Protein AF-A0A956WKN4-F1 (afdb_monomer_lite)

Radius of gyration: 14.96 Å; chains: 1; bounding box: 35×31×39 Å

pLDDT: mean 94.88, std 8.33, range [54.34, 98.88]

Foldseek 3Di:
DVCLVCLLPLFALCLQVRLVVPLVVVCVVPVDCVSVVSLLSSLVSNLVQAQPQQLAGQGGDPPPDLQSNQKDFLCSLSSLVSLVVSCVVPVPCSSVSSSVSNVVSSCVAQADPVRHGDGMWGANSVRSHTDD

Structure (mmCIF, N/CA/C/O backbone):
data_AF-A0A956WKN4-F1
#
_entry.id   AF-A0A956WKN4-F1
#
loop_
_atom_site.group_PDB
_atom_site.id
_atom_site.type_symbol
_atom_site.label_atom_id
_atom_site.label_alt_id
_atom_site.label_comp_id
_atom_site.label_asym_id
_atom_site.label_entity_id
_atom_site.label_seq_id
_atom_site.pdbx_PDB_ins_code
_atom_site.Cartn_x
_atom_site.Cartn_y
_atom_site.Cartn_z
_atom_site.occupancy
_atom_site.B_iso_or_equiv
_atom_site.auth_seq_id
_atom_site.auth_comp_id
_atom_site.auth_asym_id
_atom_site.auth_atom_id
_atom_site.pdbx_PDB_model_num
ATOM 1 N N . ARG A 1 1 ? -1.125 -1.699 23.422 1.00 87.69 1 ARG A N 1
ATOM 2 C CA . ARG A 1 1 ? -1.073 -0.724 22.304 1.00 87.69 1 ARG A CA 1
ATOM 3 C C . ARG A 1 1 ? 0.376 -0.366 21.900 1.00 87.69 1 ARG A C 1
ATOM 5 O O . ARG A 1 1 ? 0.617 0.724 21.418 1.00 87.69 1 ARG A O 1
ATOM 12 N N . ARG A 1 2 ? 1.361 -1.282 22.025 1.00 92.88 2 ARG A N 1
ATOM 13 C CA . ARG A 1 2 ? 2.795 -0.987 21.759 1.00 92.88 2 ARG A CA 1
ATOM 14 C C . ARG A 1 2 ? 3.098 -0.552 20.317 1.00 92.88 2 ARG A C 1
ATOM 16 O O . ARG A 1 2 ? 4.064 0.160 20.100 1.00 92.88 2 ARG A O 1
ATOM 23 N N . LEU A 1 3 ? 2.280 -0.988 19.360 1.00 96.69 3 LEU A N 1
ATOM 24 C CA . LEU A 1 3 ? 2.421 -0.659 17.941 1.00 96.69 3 LEU A CA 1
ATOM 25 C C . LEU A 1 3 ? 1.766 0.676 17.551 1.00 96.69 3 LEU A C 1
ATOM 27 O O . LEU A 1 3 ? 2.057 1.184 16.478 1.00 96.69 3 LEU A O 1
ATOM 31 N N . GLU A 1 4 ? 0.921 1.267 18.405 1.00 97.75 4 GLU A N 1
ATOM 32 C CA . GLU A 1 4 ? 0.213 2.521 18.096 1.00 97.75 4 GLU A CA 1
ATOM 33 C C . GLU A 1 4 ? 1.130 3.661 17.625 1.00 97.75 4 GLU A C 1
ATOM 35 O O . GLU A 1 4 ? 0.761 4.315 16.650 1.00 97.75 4 GLU A O 1
ATOM 40 N N . PRO A 1 5 ? 2.312 3.906 18.230 1.00 98.12 5 PRO A N 1
ATOM 41 C CA . PRO A 1 5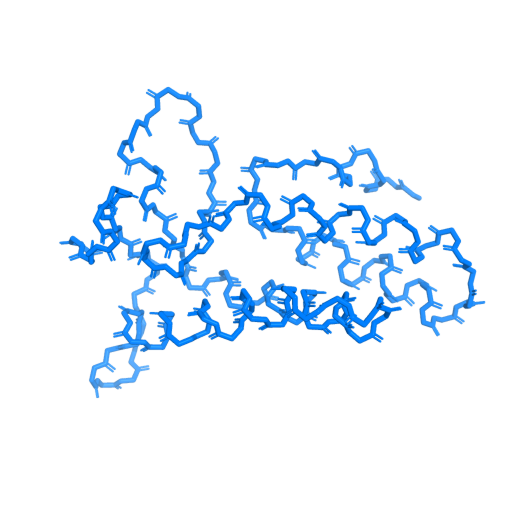 ? 3.183 4.995 17.789 1.00 98.12 5 PRO A CA 1
ATOM 42 C C . PRO A 1 5 ? 3.647 4.867 16.333 1.00 98.12 5 PRO A C 1
ATOM 44 O O .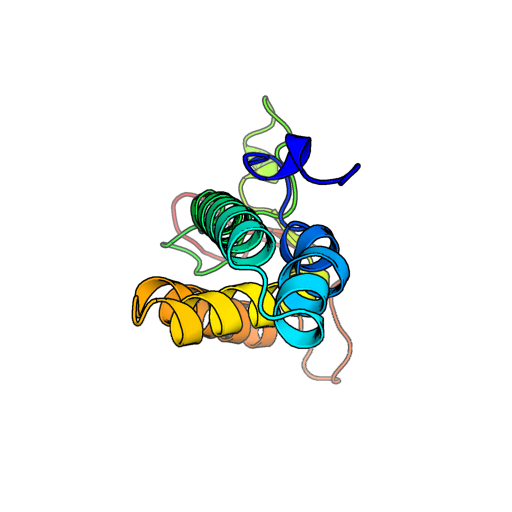 PRO A 1 5 ? 4.027 5.862 15.731 1.00 98.12 5 PRO A O 1
ATOM 47 N N . ARG A 1 6 ? 3.593 3.660 15.749 1.00 97.75 6 ARG A N 1
ATOM 48 C CA . ARG A 1 6 ? 3.955 3.416 14.346 1.00 97.75 6 ARG A CA 1
ATOM 49 C C . ARG A 1 6 ? 2.812 3.668 13.367 1.00 97.75 6 ARG A C 1
ATOM 51 O O . ARG A 1 6 ? 3.007 3.483 12.178 1.00 97.75 6 ARG A O 1
ATOM 58 N N . LYS A 1 7 ? 1.619 4.076 13.815 1.00 98.31 7 LYS A N 1
ATOM 59 C CA . LYS A 1 7 ? 0.461 4.249 12.917 1.00 98.31 7 LYS A CA 1
ATOM 60 C C . LYS A 1 7 ? 0.656 5.344 11.865 1.00 98.31 7 LYS A C 1
ATOM 62 O O . LYS A 1 7 ? -0.101 5.383 10.915 1.00 98.31 7 LYS A O 1
ATOM 67 N N . THR A 1 8 ? 1.631 6.228 12.060 1.00 98.00 8 THR A N 1
ATOM 68 C CA . THR A 1 8 ? 2.021 7.281 11.112 1.00 98.00 8 THR A CA 1
ATOM 69 C C . THR A 1 8 ? 3.378 7.005 10.459 1.00 98.00 8 THR A C 1
ATOM 71 O O . THR A 1 8 ? 4.006 7.920 9.933 1.00 98.00 8 THR A O 1
ATOM 74 N N . ASP A 1 9 ? 3.885 5.775 10.565 1.00 95.94 9 ASP A N 1
ATOM 75 C CA . ASP A 1 9 ? 5.154 5.380 9.966 1.00 95.94 9 ASP A CA 1
ATOM 76 C C . ASP A 1 9 ? 4.986 5.252 8.451 1.00 95.94 9 ASP A C 1
ATOM 78 O O . ASP A 1 9 ? 4.312 4.357 7.947 1.00 95.94 9 ASP A O 1
ATOM 82 N N . THR A 1 10 ? 5.586 6.186 7.727 1.00 94.50 10 THR A N 1
ATOM 83 C CA . THR A 1 10 ? 5.557 6.249 6.265 1.00 94.50 10 THR A CA 1
ATOM 84 C C . THR A 1 10 ? 6.833 5.691 5.648 1.00 94.50 10 THR A C 1
ATOM 86 O O . THR A 1 10 ? 6.990 5.779 4.436 1.00 94.50 10 THR A O 1
ATOM 89 N N . THR A 1 11 ? 7.728 5.091 6.444 1.00 93.25 11 THR A N 1
ATOM 90 C CA . THR A 1 11 ? 9.063 4.644 6.010 1.00 93.25 11 THR A CA 1
ATOM 91 C C . THR A 1 11 ? 9.121 3.170 5.601 1.00 93.25 11 THR A C 1
ATOM 93 O O . THR A 1 11 ? 10.125 2.710 5.062 1.00 93.25 11 THR A O 1
ATOM 96 N N . THR A 1 12 ? 8.045 2.408 5.815 1.00 94.69 12 THR A N 1
ATOM 97 C CA . THR A 1 12 ? 7.991 0.970 5.514 1.00 94.69 12 THR A CA 1
ATOM 98 C C . THR A 1 12 ? 6.679 0.562 4.853 1.00 94.69 12 THR A C 1
ATOM 100 O O . THR A 1 12 ? 5.615 1.100 5.157 1.00 94.69 12 THR A O 1
ATOM 103 N N . HIS A 1 13 ? 6.743 -0.430 3.967 1.00 96.25 13 HIS A N 1
ATOM 104 C CA . HIS A 1 13 ? 5.566 -1.116 3.438 1.00 96.25 13 HIS A CA 1
ATOM 105 C C . HIS A 1 13 ? 4.916 -2.106 4.426 1.00 96.25 13 HIS A C 1
ATOM 107 O O . HIS A 1 13 ? 3.778 -2.515 4.202 1.00 96.25 13 HIS A O 1
ATOM 113 N N . ASP A 1 14 ? 5.576 -2.445 5.542 1.00 97.75 14 ASP A N 1
ATOM 114 C CA . ASP A 1 14 ? 5.148 -3.477 6.508 1.00 97.75 14 ASP A CA 1
ATOM 115 C C . ASP A 1 14 ? 3.959 -3.060 7.391 1.00 97.75 14 ASP A C 1
ATOM 117 O O . ASP A 1 14 ? 3.641 -3.693 8.402 1.00 97.75 14 ASP A O 1
ATOM 121 N N . MET A 1 15 ? 3.272 -1.977 7.038 1.00 98.38 15 MET A N 1
ATOM 122 C CA . MET A 1 15 ? 2.127 -1.473 7.791 1.00 98.38 15 MET A CA 1
ATOM 123 C C . MET A 1 15 ? 1.001 -2.509 7.871 1.00 98.38 15 MET A C 1
ATOM 125 O O . MET A 1 15 ? 0.362 -2.644 8.916 1.00 98.38 15 MET A O 1
ATOM 129 N N . GLY A 1 16 ? 0.799 -3.308 6.820 1.00 98.31 16 GLY A N 1
ATOM 130 C CA . GLY A 1 16 ? -0.145 -4.426 6.841 1.00 98.31 16 GLY A CA 1
ATOM 131 C C . GLY A 1 16 ? 0.264 -5.518 7.829 1.00 98.31 16 GLY A C 1
ATOM 132 O O . GLY A 1 16 ? -0.561 -5.939 8.643 1.00 98.31 16 GLY A O 1
ATOM 133 N N . PHE A 1 17 ? 1.536 -5.922 7.842 1.00 98.38 17 PHE A N 1
ATOM 134 C CA . PHE A 1 17 ? 2.051 -6.893 8.815 1.00 98.38 17 PHE A CA 1
ATOM 135 C C . PHE A 1 17 ? 1.924 -6.416 10.259 1.00 98.38 17 PHE A C 1
ATOM 137 O O . PHE A 1 17 ? 1.615 -7.210 11.148 1.00 98.38 17 PHE A O 1
ATOM 144 N N . LEU A 1 18 ? 2.136 -5.125 10.512 1.00 98.25 18 LEU A N 1
ATOM 145 C CA . LEU A 1 18 ? 2.044 -4.575 11.858 1.00 98.25 18 LEU A CA 1
ATOM 146 C C . LEU A 1 18 ? 0.591 -4.423 12.311 1.00 98.25 18 LEU A C 1
ATOM 148 O O . LEU A 1 18 ? 0.256 -4.843 13.419 1.00 98.25 18 LEU A O 1
ATOM 152 N N . PHE A 1 19 ? -0.282 -3.837 11.486 1.00 98.69 19 PHE A N 1
ATOM 153 C CA . PHE A 1 19 ? -1.604 -3.372 11.921 1.00 98.69 19 PHE A CA 1
ATOM 154 C C . PHE A 1 19 ? -2.751 -4.333 11.610 1.00 98.69 19 PHE A C 1
ATOM 156 O O . PHE A 1 19 ? -3.735 -4.348 12.356 1.00 98.69 19 PHE A O 1
ATOM 163 N N . TYR A 1 20 ? -2.632 -5.189 10.592 1.00 98.56 20 TYR A N 1
ATOM 164 C CA . TYR A 1 20 ? -3.680 -6.161 10.281 1.00 98.56 20 TYR A CA 1
ATOM 165 C C . TYR A 1 20 ? -3.854 -7.230 11.376 1.00 98.56 20 TYR A C 1
ATOM 167 O O . TYR A 1 20 ? -4.961 -7.380 11.900 1.00 98.56 20 TYR A O 1
ATOM 175 N N . PRO A 1 21 ? -2.812 -7.970 11.807 1.00 98.12 21 PRO A N 1
ATOM 176 C CA . PRO A 1 21 ? -2.977 -8.982 12.849 1.00 98.12 21 PRO A CA 1
ATOM 177 C C . PRO A 1 21 ? -3.164 -8.383 14.250 1.00 98.12 21 PRO A C 1
ATOM 179 O O . PRO A 1 21 ? -3.550 -9.113 15.158 1.00 98.12 21 PRO A O 1
ATOM 182 N N . SER A 1 22 ? -2.908 -7.083 14.439 1.00 98.19 22 SER A N 1
ATOM 183 C CA . SER A 1 22 ? -3.019 -6.413 15.738 1.00 98.19 22 SER A CA 1
ATOM 184 C C . SER A 1 22 ? -4.295 -5.573 15.857 1.00 98.19 22 SER A C 1
ATOM 186 O O . SER A 1 22 ? -5.255 -6.011 16.485 1.00 98.19 22 SER A O 1
ATOM 188 N N . PHE A 1 23 ? -4.344 -4.385 15.258 1.00 98.56 23 PHE A N 1
ATOM 189 C CA . PHE A 1 23 ? -5.443 -3.436 15.421 1.00 98.56 23 PHE A CA 1
ATOM 190 C C . PHE A 1 23 ? -6.693 -3.843 14.641 1.00 98.56 23 PHE A C 1
ATOM 192 O O . PHE A 1 23 ? -7.776 -3.818 15.215 1.00 98.56 23 PHE A O 1
ATOM 199 N N . VAL A 1 24 ? -6.573 -4.314 13.394 1.00 98.62 24 VAL A N 1
ATOM 200 C CA . VAL A 1 24 ? -7.749 -4.801 12.642 1.00 98.62 24 VAL A CA 1
ATOM 201 C C . VAL A 1 24 ? -8.370 -6.013 13.337 1.00 98.62 24 VAL A C 1
ATOM 203 O O . VAL A 1 24 ? -9.586 -6.081 13.513 1.00 98.62 24 VAL A O 1
ATOM 206 N N . ARG A 1 25 ? -7.548 -6.970 13.788 1.00 98.25 25 ARG A N 1
ATOM 207 C CA . ARG A 1 25 ? -8.037 -8.109 14.583 1.00 98.25 25 ARG A CA 1
ATOM 208 C C . ARG A 1 25 ? -8.619 -7.675 15.924 1.00 98.25 25 ARG A C 1
ATOM 210 O O . ARG A 1 25 ? -9.671 -8.186 16.288 1.00 98.25 25 ARG A O 1
ATOM 217 N N . GLY A 1 26 ? -7.986 -6.729 16.617 1.00 98.12 26 GLY A N 1
ATOM 218 C CA . GLY A 1 26 ? -8.506 -6.142 17.852 1.00 98.12 26 GLY A CA 1
ATOM 219 C C . GLY A 1 26 ? -9.905 -5.566 17.653 1.00 98.12 26 GLY A C 1
ATOM 220 O O . GLY A 1 26 ? -10.825 -5.973 18.353 1.00 98.12 26 GLY A O 1
ATOM 221 N N . TYR A 1 27 ? -10.086 -4.727 16.629 1.00 98.56 27 TYR A N 1
ATOM 222 C CA . TYR A 1 27 ? -11.389 -4.168 16.270 1.00 98.56 27 TYR A CA 1
ATOM 223 C C . TYR A 1 27 ? -12.424 -5.256 15.968 1.00 98.56 27 TYR A C 1
ATOM 225 O O . TYR A 1 27 ? -13.520 -5.230 16.516 1.00 98.56 27 TYR A O 1
ATOM 233 N N . ARG A 1 28 ? -12.073 -6.259 15.154 1.00 98.12 28 ARG A N 1
ATOM 234 C CA . ARG A 1 28 ? -12.988 -7.365 14.819 1.00 98.12 28 ARG A CA 1
ATOM 235 C C . ARG A 1 28 ? -13.418 -8.190 16.033 1.00 98.12 28 ARG A C 1
ATOM 237 O O . ARG A 1 28 ? -14.512 -8.741 16.018 1.00 98.12 28 ARG A O 1
ATOM 244 N N . LEU A 1 29 ? -12.559 -8.318 17.045 1.00 98.38 29 LEU A N 1
ATOM 245 C CA . LEU A 1 29 ? -12.846 -9.095 18.252 1.00 98.38 29 LEU A CA 1
ATOM 246 C C . LEU A 1 29 ? -13.681 -8.319 19.271 1.00 98.38 29 LEU A C 1
ATOM 248 O O . LEU A 1 29 ? -14.503 -8.919 19.956 1.00 98.38 29 LEU A O 1
ATOM 252 N N . THR A 1 30 ? -13.447 -7.014 19.409 1.00 98.25 30 THR A N 1
ATOM 253 C CA . THR A 1 30 ? -14.034 -6.217 20.497 1.00 98.25 30 THR A CA 1
ATOM 254 C C . THR A 1 30 ? -15.118 -5.251 20.039 1.00 98.25 30 THR A C 1
ATOM 256 O O . THR A 1 30 ? -15.904 -4.794 20.862 1.00 98.25 30 THR A O 1
ATOM 259 N N . GLY A 1 31 ? -15.142 -4.892 18.755 1.00 98.00 31 GLY A N 1
ATOM 260 C CA . GLY A 1 31 ? -15.956 -3.802 18.222 1.00 98.00 31 GLY A CA 1
ATOM 261 C C . GLY A 1 31 ? -15.511 -2.405 18.673 1.00 98.00 31 GLY A C 1
ATOM 262 O O . GLY A 1 31 ? -16.178 -1.434 18.331 1.00 98.00 31 GLY A O 1
ATOM 263 N N . ASP A 1 32 ? -14.407 -2.277 19.420 1.00 98.31 32 ASP A N 1
ATOM 264 C CA . ASP A 1 32 ? -13.949 -0.996 19.972 1.00 98.31 32 ASP A CA 1
ATOM 265 C C . ASP A 1 32 ? -13.428 -0.071 18.845 1.00 98.31 32 ASP A C 1
ATOM 267 O O . ASP A 1 32 ? -12.397 -0.384 18.227 1.00 98.31 32 ASP A O 1
ATOM 271 N N . PRO A 1 33 ? -14.103 1.071 18.578 1.00 98.31 33 PRO A N 1
ATOM 272 C CA . PRO A 1 33 ? -13.769 1.981 17.479 1.00 98.31 33 PRO A CA 1
ATOM 273 C C . PRO A 1 33 ? -12.340 2.515 17.530 1.00 98.31 33 PRO A C 1
ATOM 275 O O . PRO A 1 33 ? -11.755 2.797 16.485 1.00 98.31 33 PRO A O 1
ATOM 278 N N . TYR A 1 34 ? -11.738 2.583 18.717 1.00 98.38 34 TYR A N 1
ATOM 279 C CA . TYR A 1 34 ? -10.362 3.031 18.872 1.00 98.38 34 TYR A CA 1
ATOM 280 C C . TYR A 1 34 ? -9.383 2.187 18.036 1.00 98.38 34 TYR A C 1
ATOM 282 O O . TYR A 1 34 ? -8.475 2.719 17.392 1.00 98.38 34 TYR A O 1
ATOM 290 N N . PHE A 1 35 ? -9.562 0.860 18.000 1.00 98.69 35 PHE A N 1
ATOM 291 C CA . PHE A 1 35 ? -8.683 0.000 17.205 1.00 98.69 35 PHE A CA 1
ATOM 292 C C . PHE A 1 35 ? -8.853 0.242 15.705 1.00 98.69 35 PHE A C 1
ATOM 294 O O . PHE A 1 35 ? -7.864 0.237 14.969 1.00 98.69 35 PHE A O 1
ATOM 301 N N . ARG A 1 36 ? -10.093 0.490 15.267 1.00 98.56 36 ARG A N 1
ATOM 302 C CA . ARG A 1 36 ? -10.415 0.828 13.878 1.00 98.56 36 ARG A CA 1
ATOM 303 C C . ARG A 1 36 ? -9.730 2.125 13.459 1.00 98.56 36 ARG A C 1
ATOM 305 O O . ARG A 1 36 ? -9.069 2.144 12.429 1.00 98.56 36 ARG A O 1
ATOM 312 N N . GLU A 1 37 ? -9.837 3.181 14.259 1.00 98.69 37 GLU A N 1
ATOM 313 C CA . GLU A 1 37 ? -9.239 4.491 13.963 1.00 98.69 37 GLU A CA 1
ATOM 314 C C . GLU A 1 37 ? -7.711 4.425 13.830 1.00 98.69 37 GLU A C 1
ATOM 316 O O . GLU A 1 37 ? -7.129 4.985 12.896 1.00 98.69 37 GLU A O 1
ATOM 321 N N . VAL A 1 38 ? -7.049 3.685 14.727 1.00 98.69 38 VAL A N 1
ATOM 322 C CA . VAL A 1 38 ? -5.596 3.483 14.651 1.00 98.69 38 VAL A CA 1
ATOM 323 C C . VAL A 1 38 ? -5.209 2.704 13.393 1.00 98.69 38 VAL A C 1
ATOM 325 O O . VAL A 1 38 ? -4.267 3.096 12.703 1.00 98.69 38 VAL A O 1
ATOM 328 N N . ALA A 1 39 ? -5.935 1.632 13.069 1.00 98.75 39 ALA A N 1
ATOM 329 C CA . ALA A 1 39 ? -5.684 0.853 11.861 1.00 98.75 39 ALA A CA 1
ATOM 330 C C . ALA A 1 39 ? -5.934 1.665 10.578 1.00 98.75 39 ALA A C 1
ATOM 332 O O . ALA A 1 39 ? -5.150 1.563 9.644 1.00 98.75 39 ALA A O 1
ATOM 333 N N . LEU A 1 40 ? -6.960 2.517 10.526 1.00 98.88 40 LEU A N 1
ATOM 334 C CA . LEU A 1 40 ? -7.203 3.376 9.362 1.00 98.88 40 LEU A CA 1
ATOM 335 C C . LEU A 1 40 ? -6.110 4.434 9.176 1.00 98.88 40 LEU A C 1
ATOM 337 O O . LEU A 1 40 ? -5.688 4.681 8.050 1.00 98.88 40 LEU A O 1
ATOM 341 N N . THR A 1 41 ? -5.581 4.994 10.268 1.00 98.88 41 THR A N 1
ATOM 342 C CA . THR A 1 41 ? -4.429 5.910 10.192 1.00 98.88 41 THR A CA 1
ATOM 343 C C . THR A 1 41 ? -3.207 5.199 9.596 1.00 98.88 41 THR A C 1
ATOM 345 O O . THR A 1 41 ? -2.564 5.723 8.692 1.00 98.88 41 THR A O 1
ATOM 348 N N . ALA A 1 42 ? -2.935 3.970 10.045 1.00 98.75 42 ALA A N 1
ATOM 349 C CA . ALA A 1 42 ? -1.848 3.149 9.514 1.00 98.75 42 ALA A CA 1
ATOM 350 C C . ALA A 1 42 ? -2.051 2.744 8.047 1.00 98.75 42 ALA A C 1
ATOM 352 O O . ALA A 1 42 ? -1.079 2.667 7.294 1.00 98.75 42 ALA A O 1
ATOM 353 N N . ALA A 1 43 ? -3.294 2.504 7.624 1.00 98.81 43 ALA A N 1
ATOM 354 C CA . ALA A 1 43 ? -3.612 2.244 6.224 1.00 98.81 43 ALA A CA 1
ATOM 355 C C . ALA A 1 43 ? -3.306 3.469 5.353 1.00 98.81 43 ALA A C 1
ATOM 357 O O . ALA A 1 43 ? -2.716 3.316 4.286 1.00 98.81 43 ALA A O 1
ATOM 358 N N . GLU A 1 44 ? -3.619 4.679 5.826 1.00 98.69 44 GLU A N 1
ATOM 359 C CA . GLU A 1 44 ? -3.274 5.911 5.114 1.00 98.69 44 GLU A CA 1
ATOM 360 C C . GLU A 1 44 ? -1.758 6.057 4.939 1.00 98.69 44 GLU A C 1
ATOM 362 O O . GLU A 1 44 ? -1.297 6.296 3.824 1.00 98.69 44 GLU A O 1
ATOM 367 N N . SER A 1 45 ? -0.968 5.811 5.989 1.00 98.44 45 SER A N 1
ATOM 368 C CA . SER A 1 45 ? 0.499 5.837 5.892 1.00 98.44 45 SER A CA 1
ATOM 369 C C . SER A 1 45 ? 1.066 4.834 4.889 1.00 98.44 45 SER A C 1
ATOM 371 O O . SER A 1 45 ? 2.060 5.128 4.234 1.00 98.44 45 SER A O 1
ATOM 373 N N . LEU A 1 46 ? 0.429 3.676 4.703 1.00 98.44 46 LEU A N 1
ATOM 374 C CA . LEU A 1 46 ? 0.844 2.736 3.662 1.00 98.44 46 LEU A CA 1
ATOM 375 C C . LEU A 1 46 ? 0.601 3.297 2.253 1.00 98.44 46 LEU A C 1
ATOM 377 O O . LEU A 1 46 ? 1.433 3.112 1.366 1.00 98.44 46 LEU A O 1
ATOM 381 N N . THR A 1 47 ? -0.510 4.011 2.037 1.00 98.31 47 THR A N 1
ATOM 382 C CA . THR A 1 47 ? -0.826 4.572 0.711 1.00 98.31 47 THR A CA 1
ATOM 383 C C . THR A 1 47 ? 0.155 5.645 0.257 1.00 98.31 47 THR A C 1
ATOM 385 O O . THR A 1 47 ? 0.364 5.790 -0.945 1.00 98.31 47 THR A O 1
ATOM 388 N N . THR A 1 48 ? 0.821 6.352 1.177 1.00 96.69 48 THR A N 1
ATOM 389 C CA . THR A 1 48 ? 1.812 7.377 0.805 1.00 96.69 48 THR A CA 1
ATOM 390 C C . THR A 1 48 ? 3.051 6.783 0.137 1.00 96.69 48 THR A C 1
ATOM 392 O O . THR A 1 48 ? 3.839 7.518 -0.448 1.00 96.69 48 THR A O 1
ATOM 395 N N . ARG A 1 49 ? 3.235 5.459 0.215 1.00 95.00 49 ARG A N 1
ATOM 396 C CA . ARG A 1 49 ? 4.342 4.728 -0.418 1.00 95.00 49 ARG A CA 1
ATO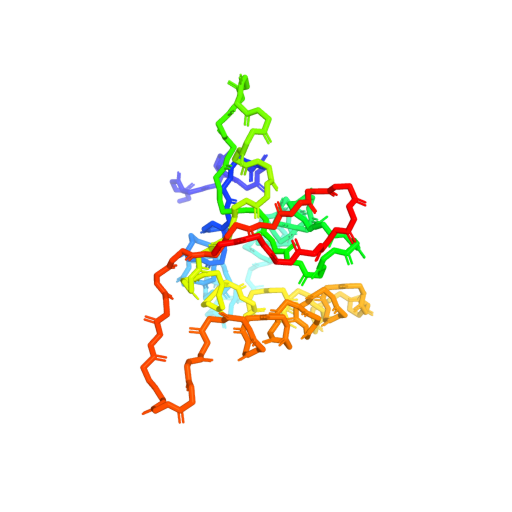M 397 C C . ARG A 1 49 ? 4.022 4.251 -1.833 1.00 95.00 49 ARG A C 1
ATOM 399 O O . ARG A 1 49 ? 4.852 3.590 -2.456 1.00 95.00 49 ARG A O 1
ATOM 406 N N . PHE A 1 50 ? 2.818 4.531 -2.327 1.00 97.44 50 PHE A N 1
ATOM 407 C CA . PHE A 1 50 ? 2.384 4.129 -3.655 1.00 97.44 50 PHE A CA 1
ATOM 408 C C . PHE A 1 50 ? 3.009 5.002 -4.739 1.00 97.44 50 PHE A C 1
ATOM 410 O O . PHE A 1 50 ? 2.825 6.217 -4.758 1.00 97.44 50 PHE A O 1
ATOM 417 N N . ASN A 1 51 ? 3.696 4.361 -5.683 1.00 96.50 51 ASN A N 1
ATOM 418 C CA . ASN A 1 51 ? 4.135 4.996 -6.912 1.00 96.50 51 ASN A CA 1
ATOM 419 C C . ASN A 1 51 ? 3.075 4.773 -8.011 1.00 96.50 51 ASN A C 1
ATOM 421 O O . ASN A 1 51 ? 2.915 3.645 -8.492 1.00 96.50 51 ASN A O 1
ATOM 425 N N . PRO A 1 52 ? 2.367 5.825 -8.461 1.00 96.81 52 PRO A N 1
ATOM 426 C CA . PRO A 1 52 ? 1.313 5.701 -9.461 1.00 96.81 52 PRO A CA 1
ATOM 427 C C . PRO A 1 52 ? 1.827 5.555 -10.897 1.00 96.81 52 PRO A C 1
ATOM 429 O O . PRO A 1 52 ? 1.004 5.328 -11.779 1.00 96.81 52 PRO A O 1
ATOM 432 N N . ASN A 1 53 ? 3.126 5.679 -11.172 1.00 95.81 53 ASN A N 1
ATOM 433 C CA . ASN A 1 53 ? 3.671 5.440 -12.510 1.00 95.81 53 ASN A CA 1
ATOM 434 C C . ASN A 1 53 ? 3.880 3.936 -12.720 1.00 95.81 53 ASN A C 1
ATOM 436 O O . ASN A 1 53 ? 3.338 3.369 -13.665 1.00 95.81 53 ASN A O 1
ATOM 440 N N . GLY A 1 54 ? 4.566 3.274 -11.782 1.00 95.50 54 GLY A N 1
ATOM 441 C CA . GLY A 1 54 ? 4.833 1.828 -11.841 1.00 95.50 54 GLY A CA 1
ATOM 442 C C . GLY A 1 54 ? 3.763 0.950 -11.189 1.00 95.50 54 GLY A C 1
ATOM 443 O O . GLY A 1 54 ? 3.741 -0.262 -11.382 1.00 95.50 54 GLY A O 1
ATOM 444 N N . GLY A 1 55 ? 2.853 1.539 -10.410 1.00 97.50 55 GLY A N 1
ATOM 445 C CA . GLY A 1 55 ? 1.807 0.780 -9.735 1.00 97.50 55 GLY A CA 1
ATOM 446 C C . GLY A 1 55 ? 2.334 -0.122 -8.619 1.00 97.50 55 GLY A C 1
ATOM 447 O O . GLY A 1 55 ? 1.794 -1.197 -8.427 1.00 97.50 55 GLY A O 1
ATOM 448 N N . TYR A 1 56 ? 3.377 0.281 -7.892 1.00 97.31 56 TYR A N 1
ATOM 449 C CA . TYR A 1 56 ? 3.975 -0.502 -6.803 1.00 97.31 56 TYR A CA 1
ATOM 450 C C . TYR A 1 56 ? 3.980 0.287 -5.485 1.00 97.31 56 TYR A C 1
ATOM 452 O O . TYR A 1 56 ? 3.868 1.513 -5.485 1.00 97.31 56 TYR A O 1
ATOM 460 N N . LEU A 1 57 ? 4.126 -0.409 -4.352 1.00 96.94 57 LEU A N 1
ATOM 461 C CA . LEU A 1 57 ? 4.484 0.221 -3.075 1.00 96.94 57 LEU A CA 1
ATOM 462 C C . LEU A 1 57 ? 5.998 0.117 -2.879 1.00 96.94 57 LEU A C 1
ATOM 464 O O . LEU A 1 57 ? 6.568 -0.970 -3.018 1.00 96.94 57 LEU A O 1
ATOM 468 N N . GLN A 1 58 ? 6.638 1.232 -2.537 1.00 95.19 58 GLN A N 1
ATOM 469 C CA . GLN A 1 58 ? 8.056 1.257 -2.185 1.00 95.19 58 GLN A CA 1
ATOM 470 C C . GLN A 1 58 ? 8.285 0.453 -0.895 1.00 95.19 58 GLN A C 1
ATOM 472 O O . GLN A 1 58 ? 7.647 0.729 0.122 1.00 95.19 58 GLN A O 1
ATOM 477 N N . ALA A 1 59 ? 9.224 -0.496 -0.889 1.00 93.75 59 ALA A N 1
ATOM 478 C CA . ALA A 1 59 ? 9.431 -1.402 0.248 1.00 93.75 59 ALA A CA 1
ATOM 479 C C . ALA A 1 59 ? 9.943 -0.676 1.507 1.00 93.75 59 ALA A C 1
ATOM 48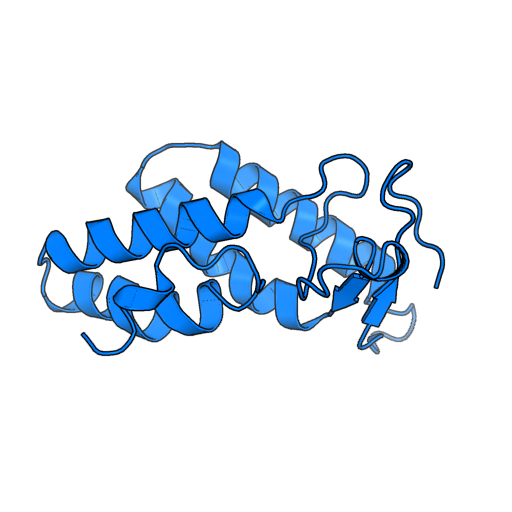1 O O . ALA A 1 59 ? 9.299 -0.710 2.556 1.00 93.75 59 ALA A O 1
ATOM 482 N N . TRP A 1 60 ? 11.050 0.059 1.383 1.00 89.38 60 TRP A N 1
ATOM 483 C CA . TRP A 1 60 ? 11.707 0.743 2.504 1.00 89.38 60 TRP A CA 1
ATOM 484 C C . TRP A 1 60 ? 12.113 2.159 2.111 1.00 89.38 60 TRP A C 1
ATOM 486 O O . TRP A 1 60 ? 12.425 2.423 0.948 1.00 89.38 60 TRP A O 1
ATOM 496 N N . ASP A 1 61 ? 12.053 3.083 3.061 1.00 73.19 61 ASP A N 1
ATOM 497 C CA . ASP A 1 61 ? 12.596 4.425 2.914 1.00 73.19 61 ASP A CA 1
ATOM 498 C C . ASP A 1 61 ? 14.066 4.429 3.335 1.00 73.19 61 ASP A C 1
ATOM 500 O O . ASP A 1 61 ? 14.394 4.509 4.516 1.00 73.19 61 ASP A O 1
ATOM 504 N N . ASP A 1 62 ? 14.958 4.323 2.353 1.00 65.19 62 ASP A N 1
ATOM 505 C CA . ASP A 1 62 ? 16.368 4.656 2.540 1.00 65.19 62 ASP A CA 1
ATOM 506 C C . ASP A 1 62 ? 16.545 6.135 2.193 1.00 65.19 62 ASP A C 1
ATOM 508 O O . ASP A 1 62 ? 17.030 6.491 1.113 1.00 65.19 62 ASP A O 1
ATOM 512 N N . THR A 1 63 ? 16.108 7.015 3.097 1.00 54.91 63 THR A N 1
ATOM 513 C CA . THR A 1 63 ? 16.289 8.464 2.956 1.00 54.91 63 THR A CA 1
ATOM 514 C C . THR A 1 63 ? 17.740 8.767 2.572 1.00 54.91 63 THR A C 1
ATOM 516 O O . THR A 1 63 ? 18.663 8.480 3.336 1.00 54.91 63 THR A O 1
ATOM 519 N N . GLY A 1 64 ? 17.940 9.323 1.373 1.00 54.34 64 GLY A N 1
ATOM 520 C CA . GLY A 1 64 ? 19.262 9.631 0.812 1.00 54.34 64 GLY A CA 1
ATOM 521 C C . GLY A 1 64 ? 19.751 8.701 -0.305 1.00 54.34 64 GLY A C 1
ATOM 522 O O . GLY A 1 64 ? 20.815 8.970 -0.857 1.00 54.34 64 GLY A O 1
ATOM 523 N N . LYS A 1 65 ? 18.990 7.661 -0.675 1.00 65.00 65 LYS A N 1
ATOM 524 C CA . LYS A 1 65 ? 19.306 6.743 -1.785 1.00 65.00 65 LYS A CA 1
ATOM 525 C C . LYS A 1 65 ? 18.206 6.742 -2.854 1.00 65.00 65 LYS A C 1
ATOM 527 O O . LYS A 1 65 ? 17.269 5.943 -2.766 1.00 65.00 65 LYS A O 1
ATOM 532 N N . PRO A 1 66 ? 18.277 7.643 -3.853 1.00 66.38 66 PRO A N 1
ATOM 533 C CA . PRO A 1 66 ? 17.309 7.712 -4.950 1.00 66.38 66 PRO A CA 1
ATOM 534 C C . PRO A 1 66 ? 17.076 6.366 -5.648 1.00 66.38 66 PRO A C 1
ATOM 536 O O . PRO A 1 66 ? 15.960 6.080 -6.073 1.00 66.38 66 PRO A O 1
ATOM 539 N N . GLU A 1 67 ? 18.097 5.508 -5.700 1.00 67.06 67 GLU A N 1
ATOM 540 C CA . GLU A 1 67 ? 18.035 4.171 -6.290 1.00 67.06 67 GLU A CA 1
ATOM 541 C C . GLU A 1 67 ? 17.019 3.235 -5.611 1.00 67.06 67 GLU A C 1
ATOM 543 O O . GLU A 1 67 ? 16.492 2.334 -6.257 1.00 67.06 67 GLU A O 1
ATOM 548 N N . ASN A 1 68 ? 16.690 3.460 -4.335 1.00 76.38 68 ASN A N 1
ATOM 549 C CA . ASN A 1 68 ? 15.783 2.593 -3.577 1.00 76.38 68 ASN A CA 1
ATOM 550 C C . ASN A 1 68 ? 14.319 3.061 -3.623 1.00 76.38 68 ASN A C 1
ATOM 552 O O . ASN A 1 68 ? 13.431 2.347 -3.158 1.00 76.38 68 ASN A O 1
ATOM 556 N N . GLN A 1 69 ? 14.032 4.219 -4.226 1.00 82.62 69 GLN A N 1
ATOM 557 C CA . GLN A 1 69 ? 12.657 4.705 -4.442 1.00 82.62 69 GLN A CA 1
ATOM 558 C C . GLN A 1 69 ? 11.877 3.826 -5.432 1.00 82.62 69 GLN A C 1
ATOM 560 O O . GLN A 1 69 ? 10.647 3.757 -5.412 1.00 82.62 69 GLN A O 1
ATOM 565 N N . GLY A 1 70 ? 12.620 3.136 -6.294 1.00 90.44 70 GLY A N 1
ATOM 566 C CA . GLY A 1 70 ? 12.142 2.139 -7.237 1.00 90.44 70 GLY A CA 1
ATOM 567 C C . GLY A 1 70 ? 11.862 0.764 -6.649 1.00 90.44 70 GLY A C 1
ATOM 568 O O . GLY A 1 70 ? 11.254 -0.072 -7.310 1.00 90.44 70 GLY A O 1
ATOM 569 N N . ARG A 1 71 ? 12.357 0.489 -5.441 1.00 93.56 71 ARG A N 1
ATOM 570 C CA . ARG A 1 71 ? 12.469 -0.879 -4.949 1.00 93.56 71 ARG A CA 1
ATOM 571 C C . ARG A 1 71 ? 11.172 -1.364 -4.328 1.00 93.56 71 ARG A C 1
ATOM 573 O O . ARG A 1 71 ? 10.649 -0.764 -3.386 1.00 93.56 71 ARG A O 1
ATOM 580 N N . THR A 1 72 ? 10.719 -2.521 -4.784 1.00 95.38 72 THR A N 1
ATOM 581 C CA . THR A 1 72 ? 9.645 -3.282 -4.156 1.00 95.38 72 THR A CA 1
ATOM 582 C C . THR A 1 72 ? 10.079 -4.736 -3.974 1.00 95.38 72 THR A C 1
ATOM 584 O O . THR A 1 72 ? 11.014 -5.211 -4.622 1.00 95.38 72 THR A O 1
ATOM 587 N N . ILE A 1 73 ? 9.438 -5.430 -3.041 1.00 96.88 73 ILE A N 1
ATOM 588 C CA . ILE A 1 73 ? 9.723 -6.836 -2.741 1.00 96.88 73 ILE A CA 1
ATOM 589 C C . ILE A 1 73 ? 8.435 -7.648 -2.741 1.00 96.88 73 ILE A C 1
ATOM 591 O O . ILE A 1 73 ? 7.357 -7.097 -2.493 1.00 96.88 73 ILE A O 1
ATOM 595 N N . VAL A 1 74 ? 8.551 -8.958 -2.953 1.00 97.62 74 VAL A N 1
ATOM 596 C CA . VAL A 1 74 ? 7.394 -9.861 -3.074 1.00 97.62 74 VAL A CA 1
ATOM 597 C C . VAL A 1 74 ? 6.485 -9.830 -1.835 1.00 97.62 74 VAL A C 1
ATOM 599 O O . VAL A 1 74 ? 5.261 -9.864 -1.961 1.00 97.62 74 VAL A O 1
ATOM 602 N N . ASP A 1 75 ? 7.061 -9.640 -0.648 1.00 97.56 75 ASP A N 1
ATOM 603 C CA . ASP A 1 75 ? 6.374 -9.548 0.645 1.00 97.56 75 ASP A CA 1
ATOM 604 C C . ASP A 1 75 ? 5.376 -8.373 0.709 1.00 97.56 75 ASP A C 1
ATOM 606 O O . ASP A 1 75 ? 4.422 -8.396 1.488 1.00 97.56 75 ASP A O 1
ATOM 610 N N . THR A 1 76 ? 5.518 -7.369 -0.166 1.00 97.31 76 THR A N 1
ATOM 611 C CA . THR A 1 76 ? 4.549 -6.271 -0.326 1.00 97.31 76 THR A CA 1
ATOM 612 C C . THR A 1 76 ? 3.137 -6.791 -0.589 1.00 97.31 76 THR A C 1
ATOM 614 O O . THR A 1 76 ? 2.173 -6.224 -0.070 1.00 97.31 76 THR A O 1
ATOM 617 N N . ALA A 1 77 ? 2.998 -7.903 -1.321 1.00 97.75 77 ALA A N 1
ATOM 618 C CA . ALA A 1 77 ? 1.701 -8.514 -1.610 1.00 97.75 77 ALA A CA 1
ATOM 619 C C . ALA A 1 77 ? 0.926 -8.887 -0.333 1.00 97.75 77 ALA A C 1
ATOM 621 O O . ALA A 1 77 ? -0.301 -8.787 -0.288 1.00 97.75 77 ALA A O 1
ATOM 622 N N . MET A 1 78 ? 1.635 -9.242 0.742 1.00 98.19 78 MET A N 1
ATOM 623 C CA . MET A 1 78 ? 1.029 -9.609 2.024 1.00 98.19 78 MET A CA 1
ATOM 624 C C . MET A 1 78 ? 0.459 -8.407 2.788 1.00 98.19 78 MET A C 1
ATOM 626 O O . MET A 1 78 ? -0.344 -8.585 3.704 1.00 98.19 78 MET A O 1
ATOM 630 N N . ASN A 1 79 ? 0.818 -7.183 2.391 1.00 98.56 79 ASN A N 1
ATOM 631 C CA . ASN A 1 79 ? 0.299 -5.949 2.974 1.00 98.56 79 ASN A CA 1
ATOM 632 C C . ASN A 1 79 ? -0.987 -5.459 2.275 1.00 98.56 79 ASN A C 1
ATOM 634 O O . ASN A 1 79 ? -1.728 -4.657 2.841 1.00 98.56 79 ASN A O 1
ATOM 638 N N . LEU A 1 80 ? -1.320 -5.973 1.086 1.00 98.69 80 LEU A N 1
ATOM 639 C CA . LEU A 1 80 ? -2.488 -5.540 0.301 1.00 98.69 80 LEU A CA 1
ATOM 640 C C . LEU A 1 80 ? -3.851 -5.849 0.950 1.00 98.69 80 LEU A C 1
ATOM 642 O O . LEU A 1 80 ? -4.735 -4.991 0.881 1.00 98.69 80 LEU A O 1
ATOM 646 N N . PRO A 1 81 ? -4.057 -6.986 1.653 1.00 98.69 81 PRO A N 1
ATOM 647 C CA . PRO A 1 81 ? -5.307 -7.236 2.375 1.00 98.69 81 PRO A CA 1
ATOM 648 C C . PRO A 1 81 ? -5.648 -6.165 3.418 1.00 98.69 81 PRO A C 1
ATOM 650 O O . PRO A 1 81 ? -6.818 -5.991 3.761 1.00 98.69 81 PRO A O 1
ATOM 653 N N . PHE A 1 82 ? -4.647 -5.438 3.922 1.00 98.81 82 PHE A N 1
ATOM 654 C CA . PHE A 1 82 ? -4.863 -4.330 4.843 1.00 98.81 82 PHE A CA 1
ATOM 655 C C . PHE A 1 82 ? -5.502 -3.121 4.163 1.00 98.81 82 PHE A C 1
ATOM 657 O O . PHE A 1 82 ? -6.466 -2.572 4.694 1.00 98.81 82 PHE A O 1
ATOM 664 N N . LEU A 1 83 ? -5.047 -2.773 2.957 1.00 98.88 83 LEU A N 1
ATOM 665 C CA . LEU A 1 83 ? -5.680 -1.735 2.144 1.00 98.88 83 LEU A CA 1
ATOM 666 C C . LEU A 1 83 ? -7.088 -2.160 1.703 1.00 98.88 83 LEU A C 1
ATOM 668 O O . LEU A 1 83 ? -8.026 -1.375 1.803 1.00 98.88 83 LEU A O 1
ATOM 672 N N . LEU A 1 84 ? -7.284 -3.424 1.310 1.00 98.88 84 LEU A N 1
ATOM 673 C CA . LEU A 1 84 ? -8.620 -3.939 0.979 1.00 98.88 84 LEU A CA 1
ATOM 674 C C . LEU A 1 84 ? -9.585 -3.868 2.172 1.00 98.88 84 LEU A C 1
ATOM 676 O O . LEU A 1 84 ? -10.758 -3.539 2.000 1.00 98.88 84 LEU A O 1
ATOM 680 N N . TRP A 1 85 ? -9.100 -4.135 3.388 1.00 98.81 85 TRP A N 1
ATOM 681 C CA . TRP A 1 85 ? -9.891 -3.924 4.599 1.00 98.81 85 TRP A CA 1
ATOM 682 C C . TRP A 1 85 ? -10.249 -2.446 4.790 1.00 98.81 85 TRP A C 1
ATOM 684 O O . TRP A 1 85 ? -11.424 -2.143 4.977 1.00 98.81 85 TRP A O 1
ATOM 694 N N . ALA A 1 86 ? -9.286 -1.528 4.672 1.00 98.81 86 ALA A N 1
ATOM 695 C CA . ALA A 1 86 ? -9.540 -0.091 4.808 1.00 98.81 86 ALA A CA 1
ATOM 696 C C . ALA A 1 86 ? -10.563 0.427 3.778 1.00 98.81 86 ALA A C 1
ATOM 698 O O . ALA A 1 86 ? -11.428 1.237 4.122 1.00 98.81 86 ALA A O 1
ATOM 699 N N . ALA A 1 87 ? -10.528 -0.098 2.548 1.00 98.81 87 ALA A N 1
ATOM 700 C CA . ALA A 1 87 ? -11.528 0.182 1.519 1.00 98.81 87 ALA A CA 1
ATOM 701 C C . ALA A 1 87 ? -12.937 -0.231 1.972 1.00 98.81 87 ALA A C 1
ATOM 703 O O . ALA A 1 87 ? -13.874 0.558 1.884 1.00 98.81 87 ALA A O 1
ATOM 704 N N . GLY A 1 88 ? -13.088 -1.450 2.501 1.00 98.62 88 GLY A N 1
ATOM 705 C CA . GLY A 1 88 ? -14.374 -1.952 2.993 1.00 98.62 88 GLY A CA 1
ATOM 706 C C . GLY A 1 88 ? -14.905 -1.185 4.208 1.00 98.62 88 GLY A C 1
ATOM 707 O O . GLY A 1 88 ? -16.110 -0.999 4.336 1.00 98.62 88 GLY A O 1
ATOM 708 N N . GLU A 1 89 ? -14.018 -0.706 5.080 1.00 98.50 89 GLU A N 1
ATOM 709 C CA . GLU A 1 89 ? -14.394 0.038 6.289 1.00 98.50 89 GLU A CA 1
ATOM 710 C C . GLU A 1 89 ? -14.807 1.485 6.031 1.00 98.50 89 GLU A C 1
ATOM 712 O O . GLU A 1 89 ? -15.580 2.047 6.809 1.00 98.50 89 GLU A O 1
ATOM 717 N N . THR A 1 90 ? -14.230 2.120 5.013 1.00 98.44 90 THR A N 1
ATOM 718 C CA . THR A 1 90 ? -14.416 3.556 4.744 1.00 98.44 90 THR A CA 1
ATOM 719 C C . THR A 1 90 ? -15.291 3.826 3.526 1.00 98.44 90 THR A C 1
ATOM 721 O O . THR A 1 90 ? -15.885 4.896 3.434 1.00 98.44 90 THR A O 1
ATOM 724 N N . GLY A 1 91 ? -15.365 2.881 2.587 1.00 98.50 91 GLY A N 1
ATOM 725 C CA . GLY A 1 91 ? -15.924 3.102 1.256 1.00 98.50 91 GLY A CA 1
ATOM 726 C C . GLY A 1 91 ? -15.000 3.888 0.315 1.00 98.50 91 GLY A C 1
ATOM 727 O O . GLY A 1 91 ? -15.373 4.097 -0.840 1.00 98.50 91 GLY A O 1
ATOM 728 N N . ASP A 1 92 ? -13.805 4.308 0.757 1.00 98.50 92 ASP A N 1
ATOM 729 C CA . ASP A 1 92 ? -12.822 4.965 -0.109 1.00 98.50 92 ASP A CA 1
ATO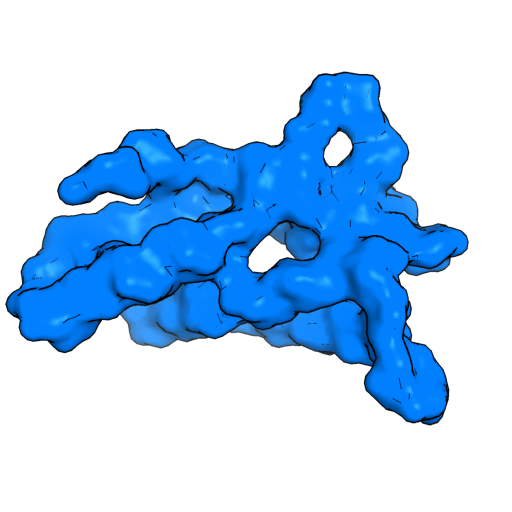M 730 C C . ASP A 1 92 ? -12.197 3.936 -1.063 1.00 98.50 92 ASP A C 1
ATOM 732 O O . ASP A 1 92 ? -11.408 3.064 -0.680 1.00 98.50 92 ASP A O 1
ATOM 736 N N . ARG A 1 93 ? -12.561 4.051 -2.343 1.00 98.19 93 ARG A N 1
ATOM 737 C CA . ARG A 1 93 ? -12.115 3.146 -3.406 1.00 98.19 93 ARG A CA 1
ATOM 738 C C . ARG A 1 93 ? -10.615 3.224 -3.666 1.00 98.19 93 ARG A C 1
ATOM 740 O O . ARG A 1 93 ? -10.053 2.216 -4.102 1.00 98.19 93 ARG A O 1
ATOM 747 N N . ARG A 1 94 ? -9.956 4.342 -3.341 1.00 98.56 94 ARG A N 1
ATOM 748 C CA . ARG A 1 94 ? -8.515 4.535 -3.553 1.00 98.56 94 ARG A CA 1
ATOM 749 C C . ARG A 1 94 ? -7.692 3.416 -2.918 1.00 98.56 94 ARG A C 1
ATOM 751 O O . ARG A 1 94 ? -6.763 2.917 -3.546 1.00 98.56 94 ARG A O 1
ATOM 758 N N . TYR A 1 95 ? -8.055 2.965 -1.714 1.00 98.88 95 TYR A N 1
ATOM 759 C CA . TYR A 1 95 ? -7.356 1.860 -1.052 1.00 98.88 95 TYR A CA 1
ATOM 760 C C . TYR A 1 95 ? -7.408 0.567 -1.877 1.00 98.88 95 TYR A C 1
ATOM 762 O O . TYR A 1 95 ? -6.389 -0.102 -2.051 1.00 98.88 95 TYR A O 1
ATOM 770 N N . SER A 1 96 ? -8.583 0.225 -2.416 1.00 98.75 96 SER A N 1
ATOM 771 C CA . SER A 1 96 ? -8.746 -0.970 -3.250 1.00 98.75 96 SER A CA 1
ATOM 772 C C . SER A 1 96 ? -8.064 -0.839 -4.610 1.00 98.75 96 SER A C 1
ATOM 774 O O . SER A 1 96 ? -7.464 -1.799 -5.079 1.00 98.75 96 SER A O 1
ATOM 776 N N . GLU A 1 97 ? -8.091 0.346 -5.216 1.00 98.81 97 GLU A N 1
ATOM 777 C CA . GLU A 1 97 ? -7.438 0.613 -6.501 1.00 98.81 97 GLU A CA 1
ATOM 778 C C . GLU A 1 97 ? -5.918 0.487 -6.391 1.00 98.81 97 GLU A C 1
ATOM 780 O O . GLU A 1 97 ? -5.295 -0.172 -7.223 1.00 98.81 97 GLU A O 1
ATOM 785 N N . ILE A 1 98 ? -5.328 1.037 -5.323 1.00 98.81 98 ILE A N 1
ATOM 786 C CA . ILE A 1 98 ? -3.906 0.852 -5.011 1.00 98.81 98 ILE A CA 1
ATOM 787 C C . ILE A 1 98 ? -3.608 -0.633 -4.804 1.00 98.81 98 ILE A C 1
ATOM 789 O O . ILE A 1 98 ? -2.683 -1.159 -5.418 1.00 98.81 98 ILE A O 1
ATOM 793 N N . ALA A 1 99 ? -4.394 -1.326 -3.975 1.00 98.81 99 ALA A N 1
ATOM 794 C CA . ALA A 1 99 ? -4.157 -2.734 -3.672 1.00 98.81 99 ALA A CA 1
ATOM 795 C C . ALA A 1 99 ? -4.169 -3.617 -4.929 1.00 98.81 99 ALA A C 1
ATOM 797 O O . ALA A 1 99 ? -3.268 -4.431 -5.112 1.00 98.81 99 ALA A O 1
ATOM 798 N N . LEU A 1 100 ? -5.163 -3.441 -5.802 1.00 98.81 100 LEU A N 1
ATOM 799 C CA . LEU A 1 100 ? -5.291 -4.216 -7.036 1.00 98.81 100 LEU A CA 1
ATOM 800 C C . LEU A 1 100 ? -4.165 -3.901 -8.018 1.00 98.81 100 LEU A C 1
ATOM 802 O O . LEU A 1 100 ? -3.543 -4.818 -8.543 1.00 98.81 100 LEU A O 1
ATOM 806 N N . ARG A 1 101 ? -3.833 -2.619 -8.199 1.00 98.62 101 ARG A N 1
ATOM 807 C CA . ARG A 1 101 ? -2.754 -2.229 -9.106 1.00 98.62 101 ARG A CA 1
ATOM 808 C C . ARG A 1 101 ? -1.397 -2.775 -8.660 1.00 98.62 101 ARG A C 1
ATOM 810 O O . ARG A 1 101 ? -0.628 -3.241 -9.492 1.00 98.62 101 ARG A O 1
ATOM 817 N N . VAL A 1 102 ? -1.134 -2.778 -7.353 1.00 98.56 102 VAL A N 1
ATOM 818 C CA . VAL A 1 102 ? 0.085 -3.375 -6.791 1.00 98.56 102 VAL A CA 1
ATOM 819 C C . VAL A 1 102 ? 0.081 -4.889 -6.951 1.00 98.56 102 VAL A C 1
ATOM 821 O O . VAL A 1 102 ? 1.117 -5.450 -7.291 1.00 98.56 102 VAL A O 1
ATOM 824 N N . ALA A 1 103 ? -1.062 -5.555 -6.772 1.00 98.62 103 ALA A N 1
ATOM 825 C CA . ALA A 1 103 ? -1.171 -6.990 -7.023 1.00 98.62 103 ALA A CA 1
ATOM 826 C C . ALA A 1 103 ? -0.853 -7.340 -8.487 1.00 98.62 103 ALA A C 1
ATOM 828 O O . ALA A 1 103 ? -0.070 -8.260 -8.728 1.00 98.62 103 ALA A O 1
ATOM 829 N N . ASP A 1 104 ? -1.394 -6.579 -9.444 1.00 98.56 104 ASP A N 1
ATOM 830 C CA . ASP A 1 104 ? -1.143 -6.767 -10.876 1.00 98.56 104 ASP A CA 1
ATOM 831 C C . ASP A 1 104 ? 0.342 -6.560 -11.216 1.00 98.56 104 ASP A C 1
ATOM 833 O O . ASP A 1 104 ? 0.960 -7.417 -11.852 1.00 98.56 104 ASP A O 1
ATOM 837 N N . THR A 1 105 ? 0.955 -5.475 -10.728 1.00 98.19 105 THR A N 1
ATOM 838 C CA . THR A 1 105 ? 2.393 -5.211 -10.908 1.00 98.19 105 THR A CA 1
ATOM 839 C C . THR A 1 105 ? 3.253 -6.298 -10.251 1.00 98.19 105 THR A C 1
ATOM 841 O O . THR A 1 105 ? 4.229 -6.765 -10.844 1.00 98.19 105 THR A O 1
ATOM 844 N N . THR A 1 106 ? 2.904 -6.763 -9.046 1.00 97.81 106 THR A N 1
ATOM 845 C CA . THR A 1 106 ? 3.622 -7.865 -8.391 1.00 97.81 106 THR A CA 1
ATOM 846 C C . THR A 1 106 ? 3.526 -9.150 -9.210 1.00 97.81 106 THR A C 1
ATOM 848 O O . THR A 1 106 ? 4.554 -9.783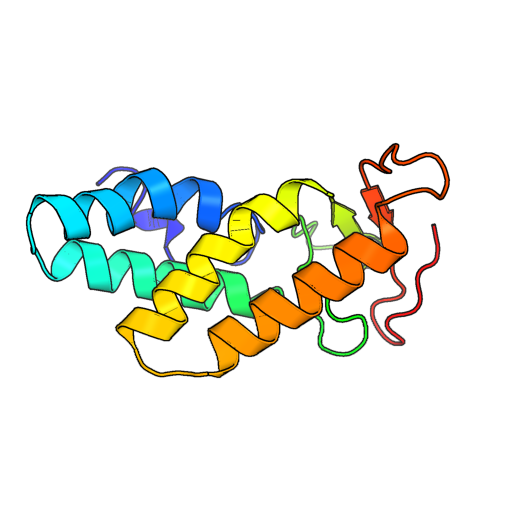 -9.443 1.00 97.81 106 THR A O 1
ATOM 851 N N . ALA A 1 107 ? 2.336 -9.516 -9.691 1.00 97.44 107 ALA A N 1
ATOM 852 C CA . ALA A 1 107 ? 2.142 -10.703 -10.518 1.00 97.44 107 ALA A CA 1
ATOM 853 C C . ALA A 1 107 ? 2.930 -10.623 -11.835 1.00 97.44 107 ALA A C 1
ATOM 855 O O . ALA A 1 107 ? 3.554 -11.605 -12.229 1.00 97.44 107 ALA A O 1
ATOM 856 N N . ALA A 1 108 ? 2.951 -9.454 -12.479 1.00 97.50 108 ALA A N 1
ATOM 857 C CA . ALA A 1 108 ? 3.634 -9.250 -13.753 1.00 97.50 108 ALA A CA 1
ATOM 858 C C . ALA A 1 108 ? 5.167 -9.285 -13.646 1.00 97.50 108 ALA A C 1
ATOM 860 O O . ALA A 1 108 ? 5.830 -9.733 -14.580 1.00 97.50 108 ALA A O 1
ATOM 861 N N . HIS A 1 109 ? 5.734 -8.803 -12.534 1.00 97.62 109 HIS A N 1
ATOM 862 C CA . HIS A 1 109 ? 7.181 -8.580 -12.433 1.00 97.62 109 HIS A CA 1
ATOM 863 C C . HIS A 1 109 ? 7.909 -9.476 -11.427 1.00 97.62 109 HIS A C 1
ATOM 865 O O . HIS A 1 109 ? 9.093 -9.744 -11.614 1.00 97.62 109 HIS A O 1
ATOM 871 N N . HIS A 1 110 ? 7.245 -9.965 -10.373 1.00 97.62 110 HIS A N 1
ATOM 872 C CA . HIS A 1 110 ? 7.901 -10.854 -9.406 1.00 97.62 110 HIS A CA 1
ATOM 873 C C . HIS A 1 110 ? 7.797 -12.320 -9.804 1.00 97.62 110 HIS A C 1
ATOM 875 O O . HIS A 1 110 ? 8.700 -13.083 -9.470 1.00 97.62 110 HIS A O 1
ATOM 881 N N . VAL A 1 111 ? 6.721 -12.732 -10.480 1.00 96.94 111 VAL A N 1
ATOM 882 C CA . VAL A 1 111 ? 6.490 -14.137 -10.841 1.00 96.94 111 VAL A CA 1
ATOM 883 C C . VAL A 1 111 ? 7.173 -14.448 -12.171 1.00 96.94 111 VAL A C 1
ATOM 885 O O . VAL A 1 111 ? 6.937 -13.792 -13.182 1.00 96.94 111 VAL A O 1
ATOM 888 N N . ARG A 1 112 ? 8.042 -15.459 -12.174 1.00 96.56 112 ARG A N 1
ATOM 889 C CA . ARG A 1 112 ? 8.750 -15.932 -13.367 1.00 96.56 112 ARG A CA 1
ATOM 890 C C . ARG A 1 112 ? 7.868 -16.879 -14.190 1.00 96.56 112 ARG A C 1
ATOM 892 O O . ARG A 1 112 ? 6.939 -17.473 -13.642 1.00 96.56 112 ARG A O 1
ATOM 899 N N . PRO A 1 113 ? 8.190 -17.112 -15.478 1.00 96.44 113 PRO A N 1
ATOM 900 C CA . PRO A 1 113 ? 7.442 -18.054 -16.317 1.00 96.44 113 PRO A CA 1
ATOM 901 C C . PRO A 1 113 ? 7.362 -19.489 -15.769 1.00 96.44 113 PRO A C 1
ATOM 903 O O . PRO A 1 113 ? 6.435 -20.215 -16.109 1.00 96.44 113 PRO A O 1
ATOM 906 N N . ASP A 1 114 ? 8.314 -19.901 -14.925 1.00 97.69 114 ASP A N 1
ATOM 907 C CA . ASP A 1 114 ? 8.337 -21.216 -14.271 1.00 97.69 114 ASP A CA 1
ATOM 908 C C . ASP A 1 114 ? 7.570 -21.262 -12.932 1.00 97.69 114 ASP A C 1
ATOM 910 O O . ASP A 1 114 ? 7.562 -22.291 -12.258 1.00 97.69 114 ASP A O 1
ATOM 914 N N . GLY A 1 115 ? 6.933 -20.156 -12.534 1.00 95.94 115 GLY A N 1
ATOM 915 C CA . GLY A 1 115 ? 6.192 -20.024 -11.279 1.00 95.94 115 GLY A CA 1
ATOM 916 C C . GLY A 1 115 ? 7.050 -19.713 -10.047 1.00 95.94 115 GLY A C 1
ATOM 917 O O . GLY A 1 115 ? 6.499 -19.528 -8.962 1.00 95.94 115 GLY A O 1
ATOM 918 N N . SER A 1 116 ? 8.377 -19.622 -10.175 1.00 97.81 116 SER A N 1
ATOM 919 C CA . SER A 1 116 ? 9.242 -19.119 -9.099 1.00 97.81 116 SER A CA 1
ATOM 920 C C . SER A 1 116 ? 9.146 -17.591 -8.972 1.00 97.81 116 SER A C 1
ATOM 922 O O . SER A 1 116 ? 8.580 -16.926 -9.839 1.00 97.81 116 SER A O 1
ATOM 924 N N . THR A 1 117 ? 9.708 -17.002 -7.907 1.00 97.88 117 THR A N 1
ATOM 925 C CA . THR A 1 117 ? 9.638 -15.546 -7.686 1.00 97.88 117 THR A CA 1
ATOM 926 C C . THR A 1 117 ? 10.999 -14.870 -7.542 1.00 97.88 117 THR A C 1
ATOM 928 O O . THR A 1 117 ? 11.968 -15.442 -7.023 1.00 97.88 117 THR A O 1
ATOM 931 N N . PHE A 1 118 ? 11.096 -13.630 -8.018 1.00 97.56 118 PHE A N 1
ATOM 932 C CA . PHE A 1 118 ? 12.111 -12.690 -7.554 1.00 97.56 118 PHE A CA 1
ATOM 933 C C . PHE A 1 118 ? 11.758 -12.229 -6.140 1.00 97.56 118 PHE A C 1
ATOM 935 O O . PHE A 1 118 ? 10.593 -11.994 -5.831 1.00 97.56 118 PHE A O 1
ATOM 942 N N . HIS A 1 119 ? 12.771 -12.097 -5.282 1.00 96.81 119 HIS A N 1
ATOM 943 C CA . HIS A 1 119 ? 12.577 -11.484 -3.969 1.00 96.81 119 HIS A CA 1
ATOM 944 C C . HIS A 1 119 ? 12.356 -9.975 -4.124 1.00 96.81 119 HIS A C 1
ATOM 946 O O . HIS A 1 119 ? 11.431 -9.427 -3.534 1.00 96.81 119 HIS A O 1
ATOM 952 N N . VAL A 1 120 ? 13.211 -9.325 -4.919 1.00 95.69 120 VAL A N 1
ATOM 953 C CA . VAL A 1 120 ? 13.261 -7.874 -5.128 1.00 95.69 120 VAL A CA 1
ATOM 954 C C . VAL A 1 120 ? 13.091 -7.586 -6.613 1.00 95.69 120 VAL A C 1
ATOM 956 O O . VAL A 1 120 ? 13.700 -8.287 -7.424 1.00 95.69 120 VAL A O 1
ATOM 959 N N . VAL A 1 121 ? 12.322 -6.547 -6.934 1.00 95.50 121 VAL A N 1
ATOM 960 C CA . VAL A 1 121 ? 12.262 -5.930 -8.263 1.00 95.50 121 VAL A CA 1
ATOM 961 C C . VAL A 1 121 ? 12.492 -4.427 -8.110 1.00 95.50 121 VAL A C 1
ATOM 963 O O . VAL A 1 121 ? 11.877 -3.780 -7.256 1.00 95.50 121 VAL A O 1
ATOM 966 N N . ASP A 1 122 ? 13.375 -3.876 -8.936 1.00 94.69 122 ASP A N 1
ATOM 967 C CA . ASP A 1 122 ? 13.668 -2.446 -8.991 1.00 94.69 122 ASP A CA 1
ATOM 968 C C . ASP A 1 122 ? 12.958 -1.809 -10.192 1.00 94.69 122 ASP A C 1
ATOM 970 O O . ASP A 1 122 ? 13.060 -2.284 -11.324 1.00 94.69 122 ASP A O 1
ATOM 974 N N . PHE A 1 123 ? 12.260 -0.703 -9.949 1.00 94.06 123 PHE A N 1
ATOM 975 C CA . PHE A 1 123 ? 11.603 0.112 -10.967 1.00 94.06 123 PHE A CA 1
ATOM 976 C C . PHE A 1 123 ? 12.303 1.463 -11.116 1.00 94.06 123 PHE A C 1
ATOM 978 O O . PHE A 1 123 ? 12.862 2.000 -10.165 1.00 94.06 123 PHE A O 1
ATOM 985 N N . ASP A 1 124 ? 12.230 2.070 -12.292 1.00 93.25 124 ASP A N 1
ATOM 986 C CA . ASP A 1 124 ? 12.530 3.490 -12.428 1.00 93.25 124 ASP A CA 1
ATOM 987 C C . ASP A 1 124 ? 11.365 4.286 -11.799 1.00 93.25 124 ASP A C 1
ATOM 989 O O . ASP A 1 124 ? 10.220 4.141 -12.236 1.00 93.25 124 ASP A O 1
ATOM 993 N N . PRO A 1 125 ? 11.601 5.117 -10.767 1.00 91.19 125 PRO A N 1
ATOM 994 C CA . PRO A 1 125 ? 10.517 5.766 -10.029 1.00 91.19 125 PRO A CA 1
ATOM 995 C C . PRO A 1 125 ? 9.786 6.846 -10.842 1.00 91.19 125 PRO A C 1
ATOM 997 O O . PRO A 1 125 ? 8.633 7.166 -10.536 1.00 91.19 125 PRO A O 1
ATOM 1000 N N . ALA A 1 126 ? 10.426 7.409 -11.871 1.00 91.75 126 ALA A N 1
ATOM 1001 C CA . ALA A 1 126 ? 9.837 8.443 -12.712 1.00 91.75 126 ALA A CA 1
ATOM 1002 C C . ALA A 1 126 ? 8.947 7.838 -13.804 1.00 91.75 126 ALA A C 1
ATOM 1004 O O . ALA A 1 126 ? 7.852 8.336 -14.053 1.00 91.75 126 ALA A O 1
ATOM 1005 N N . THR A 1 127 ? 9.393 6.756 -14.437 1.00 94.62 127 THR A N 1
ATOM 1006 C CA . THR A 1 127 ? 8.695 6.129 -15.570 1.00 94.62 127 THR A CA 1
ATOM 1007 C C . THR A 1 127 ? 7.824 4.944 -15.164 1.00 94.62 127 THR A C 1
ATOM 1009 O O . THR A 1 127 ? 6.881 4.610 -15.876 1.00 94.62 127 THR A O 1
ATOM 1012 N N . GLY A 1 128 ? 8.121 4.304 -14.032 1.00 93.44 128 GLY A N 1
ATOM 1013 C CA . GLY A 1 128 ? 7.461 3.081 -13.587 1.00 93.44 128 GLY A CA 1
ATOM 1014 C C . GLY A 1 128 ? 7.903 1.818 -14.326 1.00 93.44 128 GLY A C 1
ATOM 1015 O O . GLY A 1 128 ? 7.265 0.781 -14.167 1.00 93.44 128 GLY A O 1
ATOM 1016 N N . GLN A 1 129 ? 8.954 1.881 -15.148 1.00 95.06 129 GLN A N 1
ATOM 1017 C CA . GLN A 1 129 ? 9.453 0.719 -15.882 1.00 95.06 129 GLN A CA 1
ATOM 1018 C C . GLN A 1 129 ? 10.298 -0.178 -14.978 1.00 95.06 129 GLN A C 1
ATOM 1020 O O . GLN A 1 129 ? 11.138 0.314 -14.228 1.00 95.06 129 GLN A O 1
ATOM 1025 N N . ALA A 1 130 ? 10.096 -1.494 -15.061 1.00 92.38 130 ALA A N 1
ATOM 1026 C CA . ALA A 1 130 ? 10.949 -2.458 -14.373 1.00 92.38 130 ALA A CA 1
ATOM 1027 C C . ALA A 1 130 ? 12.369 -2.419 -14.960 1.00 92.38 130 ALA A C 1
ATOM 1029 O O . ALA A 1 130 ? 12.548 -2.499 -16.177 1.00 92.38 130 ALA A O 1
ATOM 1030 N N . VAL A 1 131 ? 13.365 -2.295 -14.088 1.00 88.50 131 VAL A N 1
ATOM 1031 C CA . VAL A 1 131 ? 14.788 -2.189 -14.437 1.00 88.50 131 VAL A CA 1
ATOM 1032 C C . VAL A 1 131 ? 15.509 -3.505 -14.170 1.00 88.50 131 VAL A C 1
ATOM 1034 O O . VAL A 1 131 ? 16.334 -3.926 -14.984 1.00 88.50 131 VAL A O 1
ATOM 1037 N N . ARG A 1 132 ? 15.230 -4.141 -13.025 1.00 75.75 132 ARG A N 1
ATOM 1038 C CA . ARG A 1 132 ? 15.943 -5.331 -12.555 1.00 75.75 132 ARG A CA 1
ATOM 1039 C C . ARG A 1 132 ? 15.072 -6.237 -11.701 1.00 75.75 132 ARG A C 1
ATOM 1041 O O . ARG A 1 132 ? 14.304 -5.693 -10.882 1.00 75.75 132 ARG A O 1
#

Secondary structure (DSSP, 8-state):
-TTGGGGG--SBSTHHHHHIIIIIHHHHHH--HHHHHHHHHHHHHHHTTEETTTTEE-SB--TT-GGGTTEEEGGGGGGHHHHHHHHHHH--HHHHHHHHHHHHHHHHHHB-TTS-B-SEEEB-TTT--B--

Sequence (132 aa):
RRLEPRKTDTTTHDMGFLFYPSFVRGYRLTGDPYFREVALTAAESLTTRFNPNGGYLQAWDDTGKPENQGRTIVDTAMNLPFLLWAAGETGDRRYSEIALRVADTTAAHHVRPDGSTFHVVDFDPATGQAVR